Protein AF-A0A9D4EH18-F1 (afdb_monomer)

Structure (mmCIF, N/CA/C/O backbone):
data_AF-A0A9D4EH18-F1
#
_entry.id   AF-A0A9D4EH18-F1
#
loop_
_atom_site.group_PDB
_atom_site.id
_atom_site.type_symbol
_atom_site.label_atom_id
_atom_site.label_alt_id
_atom_site.label_comp_id
_atom_site.label_asym_id
_atom_site.label_entity_id
_atom_site.label_seq_id
_atom_site.pdbx_PDB_ins_code
_atom_site.Cartn_x
_atom_site.Cartn_y
_atom_site.Cartn_z
_atom_site.occupancy
_atom_site.B_iso_or_equiv
_atom_site.auth_seq_id
_atom_site.auth_comp_id
_atom_site.auth_asym_id
_atom_site.auth_atom_id
_atom_site.pdbx_PDB_model_num
ATOM 1 N N . MET A 1 1 ? 16.598 1.440 -16.821 1.00 49.38 1 MET A N 1
ATOM 2 C CA . MET A 1 1 ? 16.054 2.771 -16.487 1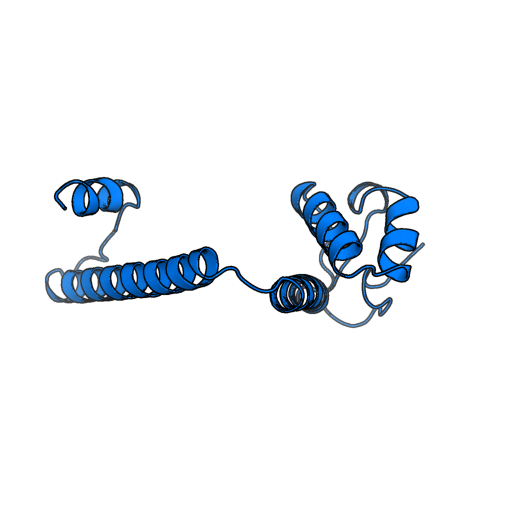.00 49.38 1 MET A CA 1
ATOM 3 C C . MET A 1 1 ? 14.540 2.636 -16.551 1.00 49.38 1 MET A C 1
ATOM 5 O O . MET A 1 1 ? 14.053 2.342 -17.632 1.00 49.38 1 MET A O 1
ATOM 9 N N . MET A 1 2 ? 13.815 2.700 -15.430 1.00 58.44 2 MET A N 1
ATOM 10 C CA . MET A 1 2 ? 12.344 2.754 -15.457 1.00 58.44 2 MET A CA 1
ATOM 11 C C . MET A 1 2 ? 11.929 4.189 -15.118 1.00 58.44 2 MET A C 1
ATOM 13 O O . MET A 1 2 ? 12.034 4.556 -13.951 1.00 58.44 2 MET A O 1
ATOM 17 N N . PRO A 1 3 ? 11.525 5.027 -16.092 1.00 72.62 3 PRO A N 1
ATOM 18 C CA . PRO A 1 3 ? 11.129 6.406 -15.807 1.00 72.62 3 PRO A CA 1
ATOM 19 C C . PRO A 1 3 ? 9.688 6.504 -15.280 1.00 72.62 3 PRO A C 1
ATOM 21 O O . PRO A 1 3 ? 9.262 7.583 -14.876 1.00 72.62 3 PRO A O 1
ATOM 24 N N . GLY A 1 4 ? 8.952 5.387 -15.267 1.00 88.00 4 GLY A N 1
ATOM 25 C CA . GLY A 1 4 ? 7.551 5.311 -14.864 1.00 88.00 4 GLY A CA 1
ATOM 26 C C . GLY A 1 4 ? 7.314 4.660 -13.506 1.00 88.00 4 GLY A C 1
ATOM 27 O O . GLY A 1 4 ? 8.225 4.184 -12.827 1.00 88.00 4 GLY A O 1
ATOM 28 N N . CYS A 1 5 ? 6.045 4.627 -13.116 1.00 93.75 5 CYS A N 1
ATOM 29 C CA . CYS A 1 5 ? 5.581 3.991 -11.895 1.00 93.75 5 CYS A CA 1
ATOM 30 C C . CYS A 1 5 ? 6.003 2.522 -11.846 1.00 93.75 5 CYS A C 1
ATOM 32 O O . CYS A 1 5 ? 5.692 1.732 -12.735 1.00 93.75 5 CYS A O 1
ATOM 34 N N . PHE A 1 6 ? 6.643 2.124 -10.754 1.00 92.88 6 PHE A N 1
ATOM 35 C CA . PHE A 1 6 ? 7.113 0.766 -10.515 1.00 92.88 6 PHE A CA 1
ATOM 36 C C . PHE A 1 6 ? 5.991 -0.271 -10.647 1.00 92.88 6 PHE A C 1
ATOM 38 O O . PHE A 1 6 ? 6.214 -1.384 -11.124 1.00 92.88 6 PHE A O 1
ATOM 45 N N . PHE A 1 7 ? 4.765 0.104 -10.281 1.00 92.69 7 PHE A N 1
ATOM 46 C CA . PHE A 1 7 ? 3.610 -0.784 -10.300 1.00 92.69 7 PHE A CA 1
ATOM 47 C C . PHE A 1 7 ? 2.991 -0.917 -11.698 1.00 92.69 7 PHE A C 1
ATOM 49 O O . PHE A 1 7 ? 2.987 -2.024 -12.237 1.00 92.69 7 PHE A O 1
ATOM 56 N N . CYS A 1 8 ? 2.518 0.177 -12.310 1.00 93.12 8 CYS A N 1
ATOM 57 C CA . CYS A 1 8 ? 1.814 0.124 -13.601 1.00 93.12 8 CYS A CA 1
ATOM 58 C C . CYS A 1 8 ? 2.707 0.331 -14.834 1.00 93.12 8 CYS A C 1
ATOM 60 O O . CYS A 1 8 ? 2.324 -0.073 -15.924 1.00 93.12 8 CYS A O 1
ATOM 62 N N . GLY A 1 9 ? 3.901 0.901 -14.672 1.00 90.81 9 GLY A N 1
ATOM 63 C CA . GLY A 1 9 ? 4.822 1.228 -15.763 1.00 90.81 9 GLY A CA 1
ATOM 64 C C . GLY A 1 9 ? 4.591 2.596 -16.410 1.00 90.81 9 GLY A C 1
ATOM 65 O O . GLY A 1 9 ? 5.460 3.044 -17.150 1.00 90.81 9 GLY A O 1
ATOM 66 N N . ASP A 1 10 ? 3.481 3.279 -16.115 1.00 90.62 10 ASP A N 1
ATOM 67 C CA . ASP A 1 10 ? 3.163 4.575 -16.722 1.00 90.62 10 ASP A CA 1
ATOM 68 C C . ASP A 1 10 ? 4.015 5.716 -16.158 1.00 90.62 10 ASP A C 1
ATOM 70 O O . ASP A 1 10 ? 4.259 5.804 -14.952 1.00 90.62 10 ASP A O 1
ATOM 74 N N . GLU A 1 11 ? 4.410 6.636 -17.036 1.00 88.12 11 GLU A N 1
ATOM 75 C CA . GLU A 1 11 ? 5.180 7.845 -16.700 1.00 88.12 11 GLU A CA 1
ATOM 76 C C . GLU A 1 11 ? 4.285 9.059 -16.405 1.00 88.12 11 GLU A C 1
ATOM 78 O O . GLU A 1 11 ? 4.752 10.087 -15.923 1.00 88.12 11 GLU A O 1
ATOM 83 N N . SER A 1 12 ? 2.987 8.956 -16.696 1.00 88.44 12 SER A N 1
ATOM 84 C CA . SER A 1 12 ? 2.021 10.036 -16.497 1.00 88.44 12 SER A CA 1
ATOM 85 C C . SER A 1 12 ? 1.605 10.179 -15.036 1.00 88.44 12 SER A C 1
ATOM 87 O O . SER A 1 12 ? 1.383 9.173 -14.372 1.00 88.44 12 SER A O 1
ATOM 89 N N . GLY A 1 13 ? 1.356 11.406 -14.579 1.00 86.19 13 GLY A N 1
ATOM 90 C CA . GLY A 1 13 ? 0.833 11.689 -13.238 1.00 86.19 13 GLY A CA 1
ATOM 91 C C . GLY A 1 13 ? 1.916 11.836 -12.169 1.00 86.19 13 GLY A C 1
ATOM 92 O O . GLY A 1 13 ? 3.108 11.719 -12.447 1.00 86.19 13 GLY A O 1
ATOM 93 N N . ASP A 1 14 ? 1.487 12.112 -10.938 1.00 91.94 14 ASP A N 1
ATOM 94 C CA . ASP A 1 14 ? 2.402 12.429 -9.841 1.00 91.94 14 ASP A CA 1
ATOM 95 C C . ASP A 1 14 ? 3.081 11.169 -9.291 1.00 91.94 14 ASP A C 1
ATOM 97 O O . ASP A 1 14 ? 2.448 10.280 -8.711 1.00 91.94 14 ASP A O 1
ATOM 101 N N . LEU A 1 15 ? 4.397 11.103 -9.489 1.00 92.44 15 LEU A N 1
ATOM 102 C CA . LEU A 1 15 ? 5.253 10.015 -9.039 1.00 92.44 15 LEU A CA 1
ATOM 103 C C . LEU A 1 15 ? 5.968 10.385 -7.737 1.00 92.44 15 LEU A C 1
ATOM 105 O O . LEU A 1 15 ? 6.623 11.422 -7.640 1.00 92.44 15 LEU A O 1
ATOM 109 N N . HIS A 1 16 ? 5.905 9.486 -6.761 1.00 91.00 16 HIS A N 1
ATOM 110 C CA . HIS A 1 16 ? 6.589 9.595 -5.478 1.00 91.00 16 HIS A CA 1
ATOM 111 C C . HIS A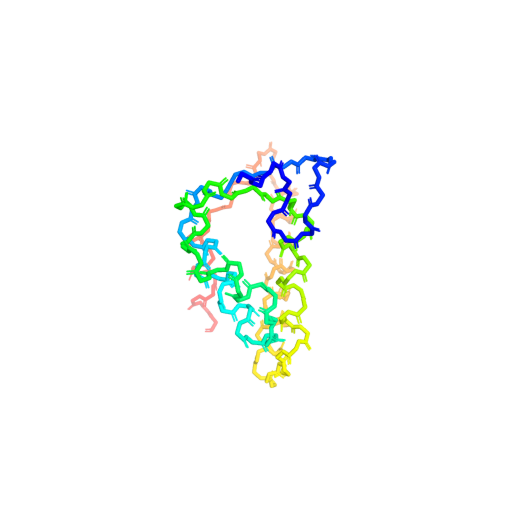 1 16 ? 7.758 8.620 -5.403 1.00 91.00 16 HIS A C 1
ATOM 113 O O . HIS A 1 16 ? 7.670 7.489 -5.876 1.00 91.00 16 HIS A O 1
ATOM 119 N N . GLU A 1 17 ? 8.853 9.049 -4.786 1.00 89.44 17 GLU A N 1
ATOM 120 C CA . GLU A 1 17 ? 10.042 8.223 -4.594 1.00 89.44 17 GLU A CA 1
ATOM 121 C C . GLU A 1 17 ? 9.873 7.260 -3.411 1.00 89.44 17 GLU A C 1
ATOM 123 O O . GLU A 1 17 ? 9.342 7.617 -2.352 1.00 89.44 17 GLU A O 1
ATOM 128 N N . ALA A 1 18 ? 10.344 6.024 -3.572 1.00 85.19 18 ALA A N 1
ATOM 129 C CA . ALA A 1 18 ? 10.413 5.051 -2.492 1.00 85.19 18 ALA A CA 1
ATOM 130 C C . ALA A 1 18 ? 11.549 5.401 -1.515 1.00 85.19 18 ALA A C 1
ATOM 132 O O . ALA A 1 18 ? 12.674 4.923 -1.619 1.00 85.19 18 ALA A O 1
ATOM 133 N N . SER A 1 19 ? 11.241 6.246 -0.532 1.00 76.81 19 SER A N 1
ATOM 134 C CA . SER A 1 19 ? 12.228 6.777 0.417 1.00 76.81 19 SER A CA 1
ATOM 135 C C . SER A 1 19 ? 12.376 5.966 1.711 1.00 76.81 19 SER A C 1
ATOM 137 O O . SER A 1 19 ? 13.334 6.176 2.460 1.00 76.81 19 SER A O 1
ATOM 139 N N . THR A 1 20 ? 11.468 5.022 1.991 1.00 77.50 20 THR A N 1
ATOM 140 C CA . THR A 1 20 ? 11.459 4.258 3.251 1.00 77.50 20 THR A CA 1
ATOM 141 C C . THR A 1 20 ? 11.525 2.749 3.026 1.00 77.50 20 THR A C 1
ATOM 143 O O . THR A 1 20 ? 10.802 2.195 2.201 1.00 77.50 20 THR A O 1
ATOM 146 N N . PHE A 1 21 ? 12.353 2.066 3.826 1.00 73.81 21 PHE A N 1
ATOM 147 C CA . PHE A 1 21 ? 12.453 0.599 3.828 1.00 73.81 21 PHE A CA 1
ATOM 148 C C . PHE A 1 21 ? 11.123 -0.085 4.181 1.00 73.81 21 PHE A C 1
ATOM 150 O O . PHE A 1 21 ? 10.859 -1.190 3.725 1.00 73.81 21 PHE A O 1
ATOM 157 N N . MET A 1 22 ? 10.257 0.591 4.945 1.00 79.50 22 MET A N 1
ATOM 158 C CA . MET A 1 22 ? 8.931 0.076 5.301 1.00 79.50 22 MET A CA 1
ATOM 159 C C . MET A 1 22 ? 8.031 -0.150 4.082 1.00 79.50 22 MET A C 1
ATOM 161 O O . MET A 1 22 ? 7.212 -1.067 4.099 1.00 79.50 22 MET A O 1
ATOM 165 N N . ILE A 1 23 ? 8.173 0.667 3.032 1.00 86.00 23 ILE A N 1
ATOM 166 C CA . ILE A 1 23 ? 7.406 0.478 1.797 1.00 86.00 23 ILE A CA 1
ATOM 167 C C . ILE A 1 23 ? 7.862 -0.807 1.096 1.00 86.00 23 ILE A C 1
ATOM 169 O O . ILE A 1 23 ? 7.008 -1.554 0.633 1.00 86.00 23 ILE A O 1
ATOM 173 N N . ASP A 1 24 ? 9.166 -1.112 1.068 1.00 88.25 24 ASP A N 1
ATOM 174 C CA . ASP A 1 24 ? 9.669 -2.332 0.418 1.00 88.25 24 ASP A CA 1
ATOM 175 C C . ASP A 1 24 ? 9.156 -3.605 1.070 1.00 88.25 24 ASP A C 1
ATOM 177 O O . ASP A 1 24 ? 8.536 -4.425 0.390 1.00 88.25 24 ASP A O 1
ATOM 181 N N . SER A 1 25 ? 9.343 -3.737 2.386 1.00 89.81 25 SER A N 1
ATOM 182 C CA . SER A 1 25 ? 8.903 -4.929 3.114 1.00 89.81 25 SER A CA 1
ATOM 183 C C . SER A 1 25 ? 7.416 -5.189 2.892 1.00 89.81 25 SER A C 1
ATOM 185 O O . SER A 1 25 ? 7.023 -6.297 2.534 1.00 89.81 25 SER A O 1
ATOM 187 N N . ARG A 1 26 ? 6.593 -4.140 2.997 1.00 91.12 26 ARG A N 1
ATOM 188 C CA . ARG A 1 26 ? 5.142 -4.261 2.853 1.00 91.12 26 ARG A CA 1
ATOM 189 C C . ARG A 1 26 ? 4.709 -4.570 1.421 1.00 91.12 26 ARG A C 1
ATOM 191 O O . ARG A 1 26 ? 3.789 -5.357 1.214 1.00 91.12 26 ARG A O 1
ATOM 198 N N . VAL A 1 27 ? 5.357 -3.977 0.418 1.00 92.94 27 VAL A N 1
ATOM 199 C CA . VAL A 1 27 ? 5.092 -4.285 -0.997 1.00 92.94 27 VAL A CA 1
ATOM 200 C C . VAL A 1 27 ? 5.474 -5.733 -1.315 1.00 92.94 27 VAL A C 1
ATOM 202 O O . VAL A 1 27 ? 4.748 -6.402 -2.050 1.00 92.94 27 VAL A O 1
ATOM 205 N N . ARG A 1 28 ? 6.564 -6.242 -0.732 1.00 93.31 28 ARG A N 1
ATOM 206 C CA . ARG A 1 28 ? 7.011 -7.630 -0.896 1.00 93.31 28 ARG A CA 1
ATOM 207 C C . ARG A 1 28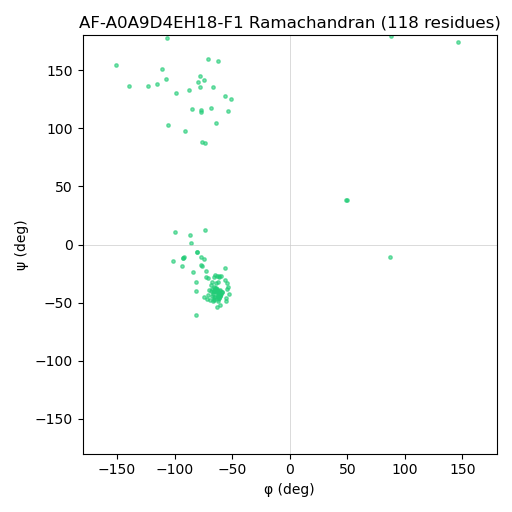 ? 6.056 -8.630 -0.254 1.00 93.31 28 ARG A C 1
ATOM 209 O O . ARG A 1 28 ? 5.706 -9.612 -0.903 1.00 93.31 28 ARG A O 1
ATOM 216 N N . GLU A 1 29 ? 5.595 -8.358 0.964 1.00 92.69 29 GLU A N 1
ATOM 217 C CA . GLU A 1 29 ? 4.533 -9.134 1.621 1.00 92.69 29 GLU A CA 1
ATOM 218 C C . GLU A 1 29 ? 3.278 -9.178 0.746 1.00 92.69 29 GLU A C 1
ATOM 220 O O . GLU A 1 29 ? 2.778 -10.256 0.433 1.00 92.69 29 GLU A O 1
ATOM 225 N N . CYS A 1 30 ? 2.839 -8.022 0.236 1.00 92.75 30 CYS A N 1
ATOM 226 C CA . CYS A 1 30 ? 1.660 -7.967 -0.621 1.00 92.75 30 CYS A CA 1
ATOM 227 C C . CYS A 1 30 ? 1.830 -8.751 -1.927 1.00 92.75 30 CYS A C 1
ATOM 229 O O . CYS A 1 30 ? 0.897 -9.417 -2.371 1.00 92.75 30 CYS A O 1
ATOM 231 N N . ALA A 1 31 ? 3.010 -8.688 -2.547 1.00 93.56 31 ALA A N 1
ATOM 232 C CA . ALA A 1 31 ? 3.306 -9.431 -3.767 1.00 93.56 31 ALA A CA 1
ATOM 233 C C . ALA A 1 31 ? 3.269 -10.952 -3.537 1.00 93.56 31 ALA A C 1
ATOM 235 O O . ALA A 1 31 ? 2.790 -11.688 -4.399 1.00 93.56 31 ALA A O 1
ATOM 236 N N . LEU A 1 32 ? 3.738 -11.419 -2.374 1.00 92.88 32 LEU A N 1
ATOM 237 C CA . LEU A 1 32 ? 3.678 -12.828 -1.978 1.00 92.88 32 LEU A CA 1
ATOM 238 C C . LEU A 1 32 ? 2.239 -13.278 -1.700 1.00 92.88 32 LEU A C 1
ATOM 240 O O . LEU A 1 32 ? 1.816 -14.305 -2.228 1.00 92.88 32 LEU A O 1
ATOM 244 N N . GLU A 1 33 ? 1.479 -12.503 -0.924 1.00 91.38 33 GLU A N 1
ATOM 245 C CA . GLU A 1 33 ? 0.084 -12.812 -0.582 1.00 91.38 33 GLU A CA 1
ATOM 246 C C . GLU A 1 33 ? -0.827 -12.863 -1.811 1.00 91.38 33 GLU A C 1
ATOM 248 O O . GLU A 1 33 ? -1.681 -13.743 -1.917 1.00 91.38 33 GLU A O 1
ATOM 253 N N . LEU A 1 34 ? -0.635 -11.935 -2.753 1.00 91.31 34 LEU A N 1
ATOM 254 C CA . LEU A 1 34 ? -1.389 -11.882 -4.008 1.00 91.31 34 LEU A CA 1
ATOM 255 C C . LEU A 1 34 ? -0.862 -12.851 -5.070 1.00 91.31 34 LEU A C 1
ATOM 257 O O . LEU A 1 34 ? -1.470 -12.955 -6.134 1.00 91.31 34 LEU A O 1
ATOM 261 N N . GLN A 1 35 ? 0.270 -13.518 -4.814 1.00 91.44 35 GLN A N 1
ATOM 262 C CA . GLN A 1 35 ? 1.011 -14.301 -5.807 1.00 91.44 35 GLN A CA 1
ATOM 263 C C . GLN A 1 35 ? 1.249 -13.511 -7.108 1.00 91.44 35 GLN A C 1
ATOM 265 O O . GLN A 1 35 ? 1.182 -14.054 -8.212 1.00 91.44 35 GLN A O 1
ATOM 270 N N . ASP A 1 36 ? 1.524 -12.208 -6.989 1.00 92.81 36 ASP A N 1
ATOM 271 C CA . ASP A 1 36 ? 1.746 -11.321 -8.130 1.00 92.81 36 ASP A CA 1
ATOM 272 C C . ASP A 1 36 ? 3.149 -11.562 -8.699 1.00 92.81 36 ASP A C 1
ATOM 274 O O . ASP A 1 36 ? 4.139 -10.935 -8.313 1.00 92.81 36 ASP A O 1
ATOM 278 N N . THR A 1 37 ? 3.243 -12.513 -9.628 1.00 93.38 37 THR A N 1
ATOM 279 C CA . THR A 1 37 ? 4.513 -12.941 -10.226 1.00 93.38 37 THR A CA 1
ATOM 280 C C . THR A 1 37 ? 5.226 -11.817 -10.974 1.00 93.38 37 THR A C 1
ATOM 282 O O . THR A 1 37 ? 6.453 -11.828 -11.064 1.00 93.38 37 THR A O 1
ATOM 285 N N . VAL A 1 38 ? 4.484 -10.839 -11.507 1.00 92.56 38 VAL A N 1
ATOM 286 C CA . VAL A 1 38 ? 5.065 -9.689 -12.212 1.00 92.56 38 VAL A CA 1
ATOM 287 C C . VAL A 1 38 ? 5.735 -8.760 -11.210 1.00 92.56 38 VAL A C 1
ATOM 289 O O . VAL A 1 38 ? 6.879 -8.350 -11.413 1.00 92.56 38 VAL A O 1
ATOM 292 N N . LEU A 1 39 ? 5.053 -8.454 -10.106 1.00 93.31 39 LEU A N 1
ATOM 293 C CA . LEU A 1 39 ? 5.608 -7.624 -9.045 1.00 93.31 39 LEU A CA 1
ATOM 294 C C . LEU A 1 39 ? 6.793 -8.314 -8.353 1.00 93.31 39 LEU A C 1
ATOM 296 O O . LEU A 1 39 ? 7.815 -7.672 -8.121 1.00 93.31 39 LEU A O 1
ATOM 300 N N . LEU A 1 40 ? 6.714 -9.626 -8.109 1.00 94.62 40 LEU A N 1
ATOM 301 C CA . LEU A 1 40 ? 7.819 -10.416 -7.553 1.00 94.62 40 LEU A CA 1
ATOM 302 C C . LEU A 1 40 ? 9.060 -10.409 -8.458 1.00 94.62 40 LEU A C 1
ATOM 304 O O . LEU A 1 40 ? 10.172 -10.247 -7.958 1.00 94.62 40 LEU A O 1
ATOM 308 N N . ALA A 1 41 ? 8.884 -10.517 -9.778 1.00 92.69 41 ALA A N 1
ATOM 309 C CA . ALA A 1 41 ? 9.990 -10.426 -10.731 1.00 92.69 41 ALA A CA 1
ATOM 310 C C . ALA A 1 41 ? 10.638 -9.029 -10.746 1.00 92.69 41 ALA A C 1
ATOM 312 O O . ALA A 1 41 ? 11.856 -8.908 -10.847 1.00 92.69 41 ALA A O 1
ATOM 313 N N . LYS A 1 42 ? 9.854 -7.954 -10.593 1.00 91.75 42 LYS A N 1
ATOM 314 C CA . LYS A 1 42 ? 10.415 -6.599 -10.440 1.00 91.75 42 LYS A CA 1
ATOM 315 C C . LYS A 1 42 ? 11.210 -6.466 -9.134 1.00 91.75 42 LYS A C 1
ATOM 317 O O . LYS A 1 42 ? 12.289 -5.880 -9.120 1.00 91.75 42 LYS A O 1
ATOM 322 N N . LEU A 1 43 ? 10.716 -7.052 -8.044 1.00 91.69 43 LEU A N 1
ATOM 323 C CA . LEU A 1 43 ? 11.354 -7.029 -6.720 1.00 91.69 43 LEU A CA 1
ATOM 324 C C . LEU A 1 43 ? 12.584 -7.943 -6.590 1.00 91.69 43 LEU A C 1
ATOM 326 O O . LEU A 1 43 ? 13.308 -7.833 -5.598 1.00 91.69 43 LEU A O 1
ATOM 330 N N . SER A 1 44 ? 12.833 -8.854 -7.537 1.00 91.44 44 SER A N 1
ATOM 331 C CA . SER A 1 44 ? 14.042 -9.691 -7.527 1.00 91.44 44 SER A CA 1
ATOM 332 C C . SER A 1 44 ? 15.289 -8.940 -7.996 1.00 91.44 44 SER A C 1
ATOM 334 O O . SER A 1 44 ? 16.399 -9.389 -7.733 1.00 91.44 44 SER A O 1
ATOM 336 N N . ALA A 1 45 ? 15.122 -7.801 -8.676 1.00 89.69 45 ALA A N 1
ATOM 337 C CA . ALA A 1 45 ? 16.232 -6.958 -9.115 1.00 89.69 45 ALA A CA 1
ATOM 338 C C . ALA A 1 45 ? 16.851 -6.111 -7.981 1.00 89.69 45 ALA A C 1
ATOM 340 O O . ALA A 1 45 ? 17.911 -5.521 -8.173 1.00 89.69 45 ALA A O 1
ATOM 341 N N . GLY A 1 46 ? 16.216 -6.055 -6.806 1.00 89.19 46 GLY A N 1
ATOM 342 C CA . GLY A 1 46 ? 16.651 -5.263 -5.651 1.00 89.19 46 GLY A CA 1
ATOM 343 C C . GLY A 1 46 ? 15.465 -4.733 -4.843 1.00 89.19 46 GLY A C 1
ATOM 344 O O . GLY A 1 46 ? 14.315 -4.896 -5.253 1.00 89.19 46 GLY A O 1
ATOM 345 N N . ASP A 1 47 ? 15.724 -4.090 -3.706 1.00 87.00 47 ASP A N 1
ATOM 346 C CA . ASP A 1 47 ? 14.671 -3.366 -2.985 1.00 87.00 47 ASP A CA 1
ATOM 347 C C . ASP A 1 47 ? 14.254 -2.086 -3.742 1.00 87.00 47 ASP A C 1
ATOM 349 O O . ASP A 1 47 ? 14.990 -1.586 -4.600 1.00 87.00 47 ASP A O 1
ATOM 353 N N . LEU A 1 48 ? 13.059 -1.552 -3.460 1.00 89.69 48 LEU A N 1
ATOM 354 C CA . LEU A 1 48 ? 12.546 -0.357 -4.148 1.00 89.69 48 LEU A CA 1
ATOM 355 C C . LEU A 1 48 ? 13.508 0.833 -4.040 1.00 89.69 48 LEU A C 1
ATOM 357 O O . LEU A 1 48 ? 13.565 1.653 -4.951 1.00 89.69 48 LEU A O 1
ATOM 361 N N . LYS A 1 49 ? 14.272 0.932 -2.949 1.00 86.81 49 LYS A N 1
ATOM 362 C CA . LYS A 1 49 ? 15.206 2.037 -2.730 1.00 86.81 49 LYS A CA 1
ATOM 363 C C . LYS A 1 49 ? 16.456 1.908 -3.603 1.00 86.81 49 LYS A C 1
ATOM 365 O O . LYS A 1 49 ? 16.866 2.876 -4.229 1.00 86.81 49 LYS A O 1
ATOM 370 N N . SER A 1 50 ? 17.033 0.716 -3.679 1.00 88.75 50 SER A N 1
ATOM 371 C CA . SER A 1 50 ? 18.202 0.377 -4.498 1.00 88.75 50 SER A CA 1
ATOM 372 C C . SER A 1 50 ? 17.894 0.482 -5.985 1.00 88.75 50 SER A C 1
ATOM 374 O O . SER A 1 50 ? 18.784 0.754 -6.784 1.00 88.75 50 SER A O 1
ATOM 376 N N . GLN A 1 51 ? 16.630 0.277 -6.356 1.00 90.25 51 GLN A N 1
ATOM 377 C CA . GLN A 1 51 ? 16.143 0.478 -7.717 1.00 90.25 51 GLN A CA 1
ATOM 378 C C . GLN A 1 51 ? 15.719 1.927 -8.012 1.00 90.25 51 GLN A C 1
ATOM 380 O O . GLN A 1 51 ? 15.243 2.184 -9.118 1.00 90.25 51 GLN A O 1
ATOM 385 N N . GLU A 1 52 ? 15.852 2.853 -7.050 1.00 88.69 52 GLU A N 1
ATOM 386 C CA . GLU A 1 52 ? 15.379 4.246 -7.151 1.00 88.69 52 GLU A CA 1
ATOM 387 C C . GLU A 1 52 ? 13.917 4.322 -7.638 1.00 88.69 52 GLU A C 1
ATOM 389 O O . GLU A 1 52 ? 13.529 5.157 -8.461 1.00 88.69 52 GLU A O 1
ATOM 394 N N . ALA A 1 53 ? 13.095 3.381 -7.165 1.00 91.25 53 ALA A N 1
ATOM 395 C CA . ALA A 1 53 ? 11.754 3.164 -7.670 1.00 91.25 53 ALA A CA 1
ATOM 396 C C . ALA A 1 53 ? 10.845 4.354 -7.349 1.00 91.25 53 ALA A C 1
ATOM 398 O O . ALA A 1 53 ? 10.779 4.851 -6.220 1.00 91.25 53 ALA A O 1
ATOM 399 N N . LYS A 1 54 ? 10.074 4.760 -8.356 1.00 93.12 54 LYS A N 1
ATOM 400 C CA . LYS A 1 54 ? 9.019 5.764 -8.235 1.00 93.12 54 LYS A CA 1
ATOM 401 C C . LYS A 1 54 ? 7.657 5.117 -8.395 1.00 93.12 54 LYS A C 1
ATOM 403 O O . LYS A 1 54 ? 7.534 4.116 -9.091 1.00 93.12 54 LYS A O 1
ATOM 408 N N . TYR A 1 55 ? 6.621 5.667 -7.780 1.00 93.38 55 TYR A N 1
ATOM 409 C CA . TYR A 1 55 ? 5.283 5.089 -7.843 1.00 93.38 55 TYR A CA 1
ATOM 410 C C . TYR A 1 55 ? 4.179 6.135 -7.726 1.00 93.38 55 TYR A C 1
ATOM 412 O O . TYR A 1 55 ? 4.351 7.175 -7.098 1.00 93.38 55 TYR A O 1
ATOM 420 N N . HIS A 1 56 ? 3.003 5.826 -8.270 1.00 94.94 56 HIS A N 1
ATOM 421 C CA . HIS A 1 56 ? 1.786 6.568 -7.948 1.00 94.94 56 HIS A CA 1
ATOM 422 C C . HIS A 1 56 ? 1.244 6.129 -6.595 1.00 94.94 56 HIS A C 1
ATOM 424 O O . HIS A 1 56 ? 1.088 4.930 -6.337 1.00 94.94 56 HIS A O 1
ATOM 430 N N . THR A 1 57 ? 0.849 7.091 -5.765 1.00 92.62 57 THR A N 1
ATOM 431 C CA . THR A 1 57 ? 0.190 6.827 -4.477 1.00 92.62 57 THR A CA 1
ATOM 432 C C . THR A 1 57 ? -1.054 5.948 -4.647 1.00 92.62 57 THR A C 1
ATOM 434 O O . THR A 1 57 ? -1.286 5.027 -3.866 1.00 92.62 57 THR A O 1
ATOM 437 N N . THR A 1 58 ? -1.818 6.160 -5.720 1.00 94.31 58 THR A N 1
ATOM 438 C CA . THR A 1 58 ? -3.006 5.362 -6.059 1.00 94.31 58 THR A CA 1
ATOM 439 C C . THR A 1 58 ? -2.671 3.903 -6.368 1.00 94.31 58 THR A C 1
ATOM 441 O O . THR A 1 58 ? -3.388 3.008 -5.918 1.00 94.31 58 THR A O 1
ATOM 444 N N . CYS A 1 59 ? -1.573 3.633 -7.079 1.00 94.75 59 CYS A N 1
ATOM 445 C CA . CYS A 1 59 ? -1.130 2.270 -7.369 1.00 94.75 59 CYS A CA 1
ATOM 446 C C . CYS A 1 59 ? -0.691 1.532 -6.100 1.00 94.75 59 CYS A C 1
ATOM 448 O O . CYS A 1 59 ? -1.050 0.367 -5.928 1.00 94.75 59 CYS A O 1
ATOM 450 N N . LEU A 1 60 ? 0.017 2.215 -5.193 1.00 93.50 60 LEU A N 1
ATOM 451 C CA . LEU A 1 60 ? 0.412 1.640 -3.906 1.00 93.50 60 LEU A CA 1
ATOM 452 C C . LEU A 1 60 ? -0.817 1.269 -3.062 1.00 93.50 60 LEU A C 1
ATOM 454 O O . LEU A 1 60 ? -0.927 0.146 -2.572 1.00 93.50 60 LEU A O 1
ATOM 458 N N . ILE A 1 61 ? -1.774 2.193 -2.945 1.00 92.50 61 ILE A N 1
ATOM 459 C CA . ILE A 1 61 ? -3.034 1.966 -2.225 1.00 92.50 61 ILE A CA 1
ATOM 460 C C . ILE A 1 61 ? -3.804 0.790 -2.833 1.00 92.50 61 ILE 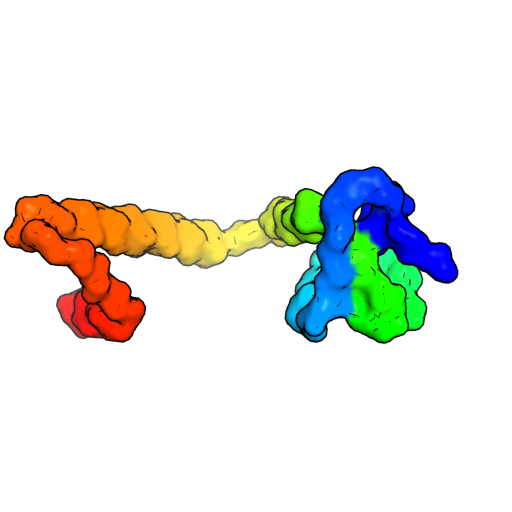A C 1
ATOM 462 O O . ILE A 1 61 ? -4.355 -0.034 -2.105 1.00 92.50 61 ILE A O 1
ATOM 466 N N . ASN A 1 62 ? -3.839 0.682 -4.162 1.00 93.38 62 ASN A N 1
ATOM 467 C CA . ASN A 1 62 ? -4.541 -0.405 -4.833 1.00 93.38 62 ASN A CA 1
ATOM 468 C C . ASN A 1 62 ? -3.939 -1.776 -4.494 1.00 93.38 62 ASN A C 1
ATOM 470 O O . ASN A 1 62 ? -4.690 -2.723 -4.267 1.00 93.38 62 ASN A O 1
ATOM 474 N N . ILE A 1 63 ? -2.608 -1.879 -4.405 1.00 92.56 63 ILE A N 1
ATOM 475 C CA . ILE A 1 63 ? -1.944 -3.112 -3.962 1.00 92.56 63 ILE A CA 1
ATOM 476 C C . ILE A 1 63 ? -2.382 -3.461 -2.543 1.00 92.56 63 ILE A C 1
ATOM 478 O O . ILE A 1 63 ? -2.906 -4.551 -2.349 1.00 92.56 63 ILE A O 1
ATOM 482 N N . TYR A 1 64 ? -2.285 -2.527 -1.592 1.00 92.31 64 TYR A N 1
ATOM 483 C CA . TYR A 1 64 ? -2.693 -2.768 -0.200 1.00 92.31 64 TYR A CA 1
ATOM 484 C C . TYR A 1 64 ? -4.167 -3.165 -0.064 1.00 92.31 64 TYR A C 1
ATOM 486 O O . TYR A 1 64 ? -4.515 -4.066 0.698 1.00 92.31 64 TYR A O 1
ATOM 494 N N . ASN A 1 65 ? -5.048 -2.519 -0.826 1.00 90.69 65 ASN A N 1
ATOM 495 C CA . ASN A 1 65 ? -6.474 -2.826 -0.808 1.00 90.69 65 ASN A CA 1
ATOM 496 C C . ASN A 1 65 ? -6.774 -4.203 -1.405 1.00 90.69 65 ASN A C 1
ATOM 498 O O . ASN A 1 65 ? -7.712 -4.872 -0.971 1.00 90.69 65 ASN A O 1
ATOM 502 N N . ARG A 1 66 ? -6.016 -4.625 -2.422 1.00 88.88 66 ARG A N 1
ATOM 503 C CA . ARG A 1 66 ? -6.142 -5.962 -3.006 1.00 88.88 66 ARG A CA 1
ATOM 504 C C . ARG A 1 66 ? -5.729 -7.028 -2.004 1.00 88.88 66 ARG A C 1
ATOM 506 O O . ARG A 1 66 ? -6.486 -7.978 -1.837 1.00 88.88 66 ARG A O 1
ATOM 513 N N . THR A 1 67 ? -4.616 -6.846 -1.295 1.00 85.75 67 THR A N 1
ATOM 514 C CA . THR A 1 67 ? -4.178 -7.782 -0.249 1.00 85.75 67 THR A CA 1
ATOM 515 C C . THR A 1 67 ? -5.195 -7.895 0.878 1.00 85.75 67 THR A C 1
ATOM 517 O O . THR A 1 67 ? -5.612 -8.996 1.221 1.00 85.75 67 THR A O 1
ATOM 520 N N . GLN A 1 68 ? -5.718 -6.769 1.372 1.00 79.62 68 GLN A N 1
ATOM 521 C CA . GLN A 1 68 ? -6.745 -6.770 2.425 1.00 79.62 68 GLN A CA 1
ATOM 522 C C . GLN A 1 68 ? -8.050 -7.476 2.034 1.00 79.62 68 GLN A C 1
ATOM 524 O O . GLN A 1 68 ? -8.781 -7.941 2.905 1.00 79.62 68 GLN A O 1
ATOM 529 N N . LYS A 1 69 ? -8.380 -7.520 0.740 1.00 77.12 69 LYS A N 1
ATOM 530 C CA . LYS A 1 69 ? -9.533 -8.277 0.228 1.00 77.12 69 LYS A CA 1
ATOM 531 C C . LYS A 1 69 ? -9.208 -9.751 -0.002 1.00 77.12 69 LYS A C 1
ATOM 533 O O . LYS A 1 69 ? -10.128 -10.561 -0.048 1.00 77.12 69 LYS A O 1
ATOM 538 N N . HIS A 1 70 ? -7.932 -10.070 -0.201 1.00 66.88 70 HIS A N 1
ATOM 539 C CA . HIS A 1 70 ? -7.447 -11.414 -0.484 1.00 66.88 70 HIS A CA 1
ATOM 540 C C . HIS A 1 70 ? -7.301 -12.249 0.792 1.00 66.88 70 HIS A C 1
ATOM 542 O O . HIS A 1 70 ? -7.555 -13.450 0.764 1.00 66.88 70 HIS A O 1
ATOM 548 N N . VAL A 1 71 ? -6.964 -11.615 1.919 1.00 63.41 71 VAL A N 1
ATOM 549 C CA . VAL A 1 71 ? -6.982 -12.265 3.231 1.00 63.41 71 VAL A CA 1
ATOM 550 C C . VAL A 1 71 ? -8.435 -12.358 3.716 1.00 63.41 71 VAL A C 1
ATOM 552 O O . VAL A 1 71 ? -9.079 -11.323 3.927 1.00 63.41 71 VAL A O 1
ATOM 555 N N . PRO A 1 72 ? -9.003 -13.566 3.894 1.00 57.62 72 PRO A N 1
ATOM 556 C CA . PRO A 1 72 ? -10.269 -13.699 4.591 1.00 57.62 72 PRO A CA 1
ATOM 557 C C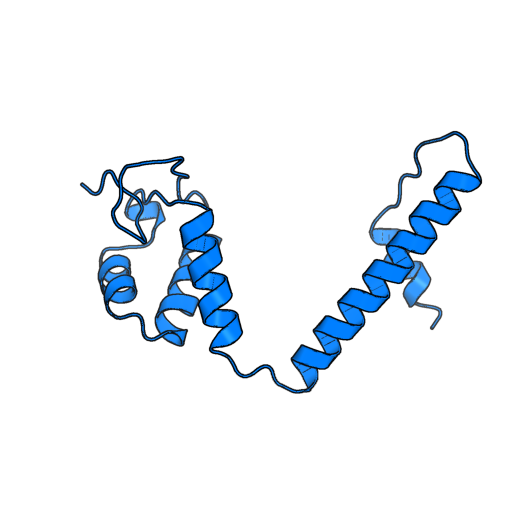 . PRO A 1 72 ? -10.046 -13.241 6.030 1.00 57.62 72 PRO A C 1
ATOM 559 O O . PRO A 1 72 ? -9.436 -13.960 6.815 1.00 57.62 72 PRO A O 1
ATOM 562 N N . LYS A 1 73 ? -10.520 -12.032 6.356 1.00 57.22 73 LYS A N 1
ATOM 563 C CA . LYS A 1 73 ? -10.446 -11.516 7.725 1.00 57.22 73 LYS A CA 1
ATOM 564 C C . LYS A 1 73 ? -11.009 -12.553 8.683 1.00 57.22 73 LYS A C 1
ATOM 566 O O . LYS A 1 73 ? -12.166 -12.964 8.497 1.00 57.22 73 LYS A O 1
ATOM 571 N N . THR A 1 74 ? -10.225 -12.933 9.683 1.00 60.72 74 THR A N 1
ATOM 572 C CA . THR A 1 74 ? -10.728 -13.759 10.781 1.00 60.72 74 THR A CA 1
ATOM 573 C C . THR A 1 74 ? -11.829 -12.996 11.522 1.00 60.72 74 THR A C 1
ATOM 575 O O . THR A 1 74 ? -11.940 -11.768 11.433 1.00 60.72 74 THR A O 1
ATOM 578 N N . GLU A 1 75 ? -12.696 -13.721 12.228 1.00 59.75 75 GLU A N 1
ATOM 579 C CA . GLU A 1 75 ? -13.766 -13.118 13.038 1.00 59.75 75 GLU A CA 1
ATOM 580 C C . GLU A 1 75 ? -13.194 -12.074 14.022 1.00 59.75 75 GLU A C 1
ATOM 582 O O . GLU A 1 75 ? -13.771 -11.005 14.209 1.00 59.75 75 GLU A O 1
ATOM 587 N N . GLU A 1 76 ? -12.005 -12.356 14.564 1.00 59.69 76 GLU A N 1
ATOM 588 C CA . GLU A 1 76 ? -11.253 -11.514 15.500 1.00 59.69 76 GLU A CA 1
ATOM 589 C C . GLU A 1 76 ? -10.790 -10.195 14.858 1.00 59.69 76 GLU A C 1
ATOM 591 O O . GLU A 1 76 ? -11.038 -9.125 15.406 1.00 59.69 76 GLU A O 1
ATOM 596 N N . GLU A 1 77 ? -10.220 -10.232 13.649 1.00 60.78 77 GLU A N 1
ATOM 597 C CA . GLU A 1 77 ? -9.792 -9.026 12.916 1.00 60.78 77 GLU A CA 1
ATOM 598 C C . GLU A 1 77 ? -10.980 -8.156 12.475 1.00 60.78 77 GLU A C 1
ATOM 600 O O . GLU A 1 77 ? -10.895 -6.925 12.388 1.00 60.78 77 GLU A O 1
ATOM 605 N N . ARG A 1 78 ? -12.126 -8.785 12.179 1.00 59.97 78 ARG A N 1
ATOM 606 C CA . ARG A 1 78 ? -13.375 -8.057 11.916 1.00 59.97 78 ARG A CA 1
ATOM 607 C C . ARG A 1 78 ? -13.848 -7.351 13.177 1.00 59.97 78 ARG A C 1
ATOM 609 O O . ARG A 1 78 ? -14.154 -6.161 13.102 1.00 59.97 78 ARG A O 1
ATOM 616 N N . GLN A 1 79 ? -13.874 -8.051 14.308 1.00 60.53 79 GLN A N 1
ATOM 617 C CA . GLN A 1 79 ? -14.257 -7.486 15.600 1.00 60.53 79 GLN A CA 1
ATOM 618 C C . GLN A 1 79 ? -13.326 -6.344 16.018 1.00 60.53 79 GLN A C 1
ATOM 620 O O . GLN A 1 79 ? -13.817 -5.287 16.402 1.00 60.53 79 GLN A O 1
ATOM 625 N N . GLU A 1 80 ? -12.013 -6.485 15.845 1.00 67.12 80 GLU A N 1
ATOM 626 C CA . GLU A 1 80 ? -11.037 -5.433 16.150 1.00 67.12 80 GLU A CA 1
ATOM 627 C C . GLU A 1 80 ? -11.269 -4.171 15.302 1.00 67.12 80 GLU A C 1
ATOM 629 O O . GLU A 1 80 ? -11.284 -3.056 15.824 1.00 67.12 80 GLU A O 1
ATOM 634 N N . SER A 1 81 ? -11.574 -4.325 14.007 1.00 72.62 81 SER A N 1
ATOM 635 C CA . SER A 1 81 ? -11.908 -3.181 13.146 1.00 72.62 81 SER A CA 1
ATOM 636 C C . SER A 1 81 ? -13.196 -2.456 13.561 1.00 72.62 81 SER A C 1
ATOM 638 O O . SER A 1 81 ? -13.284 -1.234 13.430 1.00 72.62 81 SER A O 1
ATOM 640 N N . VAL A 1 82 ? -14.177 -3.190 14.098 1.00 73.62 82 VAL A N 1
ATOM 641 C CA . VAL A 1 82 ? -15.426 -2.625 14.634 1.00 73.62 82 VAL A CA 1
ATOM 642 C C . VAL A 1 82 ? -15.149 -1.879 15.939 1.00 73.62 82 VAL A C 1
ATOM 644 O O . VAL A 1 82 ? -15.615 -0.754 16.103 1.00 73.62 82 VAL A O 1
ATOM 647 N N . VAL A 1 83 ? -14.340 -2.457 16.832 1.00 75.38 83 VAL A N 1
ATOM 648 C CA . VAL A 1 83 ? -13.922 -1.822 18.092 1.00 75.38 83 VAL A CA 1
ATOM 649 C C . VAL A 1 83 ? -13.152 -0.531 17.820 1.00 75.38 83 VAL A C 1
ATOM 651 O O . VAL A 1 83 ? -13.457 0.493 18.424 1.00 75.38 83 VAL A O 1
ATOM 654 N N . HIS A 1 84 ? -12.219 -0.528 16.864 1.00 78.25 84 HIS A N 1
ATOM 655 C CA . HIS A 1 84 ? -11.497 0.687 16.470 1.00 78.25 84 HIS A CA 1
ATOM 656 C C . HIS A 1 84 ? -12.438 1.776 15.941 1.00 78.25 84 HIS A C 1
ATOM 658 O O . HIS A 1 84 ? -12.257 2.948 16.266 1.00 78.25 84 HIS A O 1
ATOM 664 N N . GLY A 1 85 ? -13.452 1.400 15.154 1.00 79.75 85 GLY A N 1
ATOM 665 C CA . GLY A 1 85 ? -14.470 2.332 14.669 1.00 79.75 85 GLY A CA 1
ATOM 666 C C . GLY A 1 85 ? -15.305 2.943 15.797 1.00 79.75 85 GLY A C 1
ATOM 667 O O . GLY A 1 85 ? -15.547 4.147 15.787 1.00 79.75 85 GLY A O 1
ATOM 668 N N . LEU A 1 86 ? -15.695 2.136 16.788 1.00 78.44 86 LEU A N 1
ATOM 669 C CA . LEU A 1 86 ? -16.448 2.593 17.961 1.00 78.44 86 LEU A CA 1
ATOM 670 C C . LEU A 1 86 ? -15.619 3.531 18.847 1.00 78.44 86 LEU A C 1
ATOM 672 O O . LEU A 1 86 ? -16.077 4.625 19.158 1.00 78.44 86 LEU A O 1
ATOM 676 N N . VAL A 1 87 ? -14.383 3.146 19.180 1.00 82.56 87 VAL A N 1
ATOM 677 C CA . VAL A 1 87 ? -13.463 3.968 19.989 1.00 82.56 87 VAL A CA 1
ATOM 678 C C . VAL A 1 87 ? -13.172 5.302 19.304 1.00 82.56 87 VAL A C 1
ATOM 680 O O . VAL A 1 87 ? -13.105 6.337 19.964 1.00 82.56 87 VAL A O 1
ATOM 683 N N . LEU A 1 88 ? -13.011 5.302 17.976 1.00 84.06 88 LEU A N 1
ATOM 684 C CA . LEU A 1 88 ? -12.809 6.532 17.215 1.00 84.06 88 LEU A CA 1
ATOM 685 C C . LEU A 1 88 ? -14.052 7.430 17.243 1.00 84.06 88 LEU A C 1
ATOM 687 O O . LEU A 1 88 ? -13.899 8.636 17.407 1.00 84.06 88 LEU A O 1
A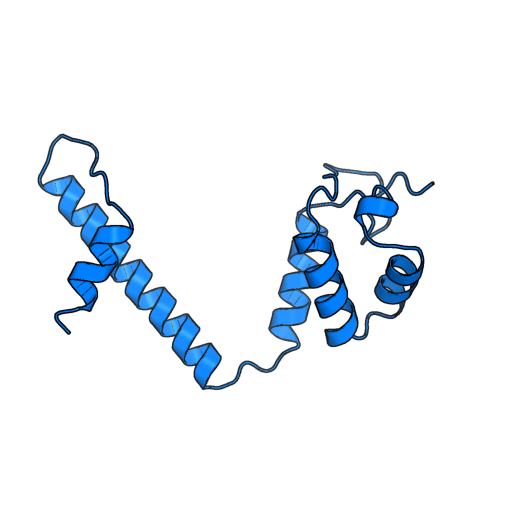TOM 691 N N . ALA A 1 89 ? -15.254 6.867 17.091 1.00 84.50 89 ALA A N 1
ATOM 692 C CA . ALA A 1 89 ? -16.498 7.632 17.174 1.00 84.50 89 ALA A CA 1
ATOM 693 C C . ALA A 1 89 ? -16.663 8.281 18.557 1.00 84.50 89 ALA A C 1
ATOM 695 O O . ALA A 1 89 ? -16.895 9.481 18.640 1.00 84.50 89 ALA A O 1
ATOM 696 N N . GLU A 1 90 ? -16.422 7.526 19.632 1.00 83.69 90 GLU A N 1
ATOM 697 C CA . GLU A 1 90 ? -16.480 8.038 21.006 1.00 83.69 90 GLU A CA 1
ATOM 698 C C . GLU A 1 90 ? -15.424 9.124 21.271 1.00 83.69 90 GLU A C 1
ATOM 700 O O . GLU A 1 90 ? -15.701 10.134 21.917 1.00 83.69 90 GLU A O 1
ATOM 705 N N . LEU A 1 91 ? -14.215 8.966 20.722 1.00 84.00 91 LEU A N 1
ATOM 706 C CA . LEU A 1 91 ? -13.172 9.989 20.791 1.00 84.00 91 LEU A CA 1
ATOM 707 C C . LEU A 1 91 ? -13.596 11.282 20.080 1.00 84.00 91 LEU A C 1
ATOM 709 O O . LEU A 1 91 ? -13.346 12.374 20.589 1.00 84.00 91 LEU A O 1
ATOM 713 N N . VAL A 1 92 ? -14.198 11.167 18.895 1.00 83.50 92 VAL A N 1
ATOM 714 C CA . VAL A 1 92 ? -14.681 12.317 18.121 1.00 83.50 92 VAL A CA 1
ATOM 715 C C . VAL A 1 92 ? -15.804 13.024 18.875 1.00 83.50 92 VAL A C 1
ATOM 717 O O . VAL A 1 92 ? -15.730 14.241 19.031 1.00 83.50 92 VAL A O 1
ATOM 720 N N . ASP A 1 93 ? -16.757 12.273 19.429 1.00 82.88 93 ASP A N 1
ATOM 721 C CA . ASP A 1 93 ? -17.838 12.817 20.256 1.00 82.88 93 ASP A CA 1
ATOM 722 C C . ASP A 1 93 ? -17.288 13.553 21.487 1.00 82.88 93 ASP A C 1
ATOM 724 O O . ASP A 1 93 ? -17.720 14.665 21.796 1.00 82.88 93 ASP A O 1
ATOM 728 N N . TYR A 1 94 ? -16.280 12.990 22.161 1.00 78.88 94 TYR A N 1
ATOM 729 C CA . TYR A 1 94 ? -15.603 13.647 23.282 1.00 78.88 94 TYR A CA 1
ATOM 730 C C . TYR A 1 94 ? -14.912 14.950 22.859 1.00 78.88 94 TYR A C 1
ATOM 732 O O . TYR A 1 94 ? -15.020 15.974 23.540 1.00 78.88 94 TYR A O 1
ATOM 740 N N . VAL A 1 95 ? -14.196 14.936 21.731 1.00 78.31 95 VAL A N 1
ATOM 741 C CA . VAL A 1 95 ? -13.525 16.131 21.204 1.00 78.31 95 VAL A CA 1
ATOM 742 C C . VAL A 1 95 ? -14.550 17.207 20.854 1.00 78.31 95 VAL A C 1
ATOM 744 O O . VAL A 1 95 ? -14.353 18.362 21.235 1.00 78.31 95 VAL A O 1
ATOM 747 N N . ASP A 1 96 ? -15.650 16.858 20.194 1.00 76.88 96 ASP A N 1
ATOM 748 C CA . ASP A 1 96 ? -16.691 17.817 19.823 1.00 76.88 96 ASP A CA 1
ATOM 749 C C . ASP A 1 96 ? -17.440 18.366 21.046 1.00 76.88 96 ASP A C 1
ATOM 751 O O . ASP A 1 96 ? -17.665 19.576 21.126 1.00 76.88 96 ASP A O 1
ATOM 755 N N . ALA A 1 97 ? -17.717 17.539 22.058 1.00 75.94 97 ALA A N 1
ATOM 756 C CA . ALA A 1 97 ? -18.251 18.008 23.337 1.00 75.94 97 ALA A CA 1
ATOM 757 C C . ALA A 1 97 ? -17.281 18.986 24.026 1.00 75.94 97 ALA A C 1
ATOM 759 O O . ALA A 1 97 ? -17.685 20.073 24.441 1.00 75.94 97 ALA A O 1
ATOM 760 N N . SER A 1 98 ? -15.982 18.671 24.055 1.00 70.06 98 SER A N 1
ATOM 761 C CA . SER A 1 98 ? -14.965 19.533 24.678 1.00 70.06 98 SER A CA 1
ATOM 762 C C . SER A 1 98 ? -14.784 20.888 23.977 1.00 70.06 98 SER A C 1
ATOM 764 O O . SER A 1 98 ? -14.405 21.867 24.620 1.00 70.06 98 SER A O 1
ATOM 766 N N . ARG A 1 99 ? -15.098 20.975 22.675 1.00 66.31 99 ARG A N 1
ATOM 767 C CA . ARG A 1 99 ? -15.123 22.238 21.912 1.00 66.31 99 ARG A CA 1
ATOM 768 C C . ARG A 1 99 ? -16.290 23.138 22.295 1.00 66.31 99 ARG A C 1
ATOM 770 O O . ARG A 1 99 ? -16.180 24.349 22.158 1.00 66.31 99 ARG A O 1
ATOM 777 N N . SER A 1 100 ? -17.403 22.560 22.741 1.00 61.50 100 SER A N 1
ATOM 778 C CA . SER A 1 100 ? -18.600 23.326 23.102 1.00 61.50 100 SER A CA 1
ATOM 779 C C . SER A 1 100 ? -18.485 24.035 24.459 1.00 61.50 100 SER A C 1
ATOM 781 O O . SER A 1 100 ? -19.213 24.993 24.709 1.00 61.50 100 SER A O 1
ATOM 783 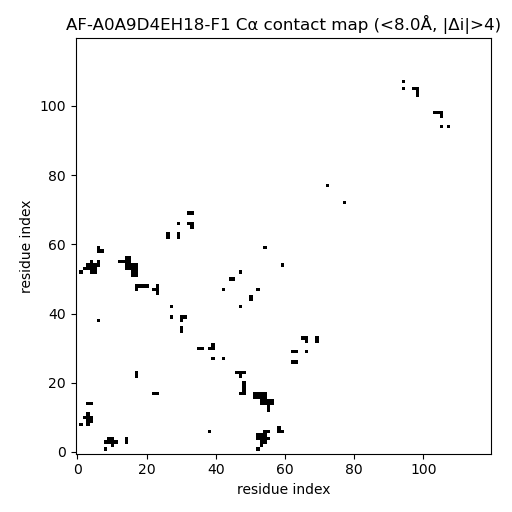N N . GLU A 1 101 ? -17.540 23.611 25.307 1.00 61.97 101 GLU A N 1
ATOM 784 C CA . GLU A 1 101 ? -17.380 24.108 26.680 1.00 61.97 101 GLU A CA 1
ATOM 785 C C . GLU A 1 101 ? -16.249 25.141 26.860 1.00 61.97 101 GLU A C 1
ATOM 787 O O . GLU A 1 101 ? -16.209 25.817 27.887 1.00 61.97 101 GLU A O 1
ATOM 792 N N . ASN A 1 102 ? -15.335 25.308 25.893 1.00 57.50 102 ASN A N 1
ATOM 793 C CA . ASN A 1 102 ? -14.212 26.253 25.990 1.00 57.50 102 ASN A CA 1
ATOM 794 C C . ASN A 1 102 ? -13.943 26.996 24.669 1.00 57.50 102 ASN A C 1
ATOM 796 O O . ASN A 1 102 ? -13.822 26.380 23.617 1.00 57.50 102 ASN A O 1
ATOM 800 N N . ASP A 1 103 ? -13.711 28.312 24.748 1.00 58.12 103 ASP A N 1
ATOM 801 C CA . ASP A 1 103 ? -13.333 29.198 23.621 1.00 58.12 103 ASP A CA 1
ATOM 802 C C . ASP A 1 103 ? -11.867 28.999 23.152 1.00 58.12 103 ASP A C 1
ATOM 804 O O . ASP A 1 103 ? -11.295 29.798 22.412 1.00 58.12 103 ASP A O 1
ATOM 808 N N . ALA A 1 104 ? -11.217 27.925 23.614 1.00 61.94 104 ALA A N 1
ATOM 809 C CA . ALA A 1 104 ? -9.845 27.561 23.284 1.00 61.94 104 ALA A CA 1
ATOM 810 C C . ALA A 1 104 ? -9.828 26.241 22.508 1.00 61.94 104 ALA A C 1
ATOM 812 O O . ALA A 1 104 ? -10.520 25.293 22.870 1.00 61.94 104 ALA A O 1
ATOM 813 N N . VAL A 1 105 ? -8.997 26.166 21.463 1.00 60.97 105 VAL A N 1
ATOM 814 C CA . VAL A 1 105 ? -8.809 24.954 20.649 1.00 60.97 105 VAL A CA 1
ATOM 815 C C . VAL A 1 105 ? -8.443 23.781 21.570 1.00 60.97 105 VAL A C 1
ATOM 817 O O . VAL A 1 105 ? -7.367 23.819 22.175 1.00 60.97 105 VAL A O 1
ATOM 820 N N . PRO A 1 106 ? -9.285 22.739 21.700 1.00 60.91 106 PRO A N 1
ATOM 821 C CA . PRO A 1 106 ? -8.996 21.657 22.626 1.00 60.91 106 PRO A CA 1
ATOM 822 C C . PRO A 1 106 ? -7.792 20.863 22.125 1.00 60.91 106 PRO A C 1
ATOM 824 O O . PRO A 1 106 ? -7.803 20.280 21.039 1.00 60.91 106 PRO A O 1
ATOM 827 N N . VAL A 1 107 ? -6.726 20.867 22.926 1.00 63.28 107 VAL A N 1
ATOM 828 C CA . VAL A 1 107 ? -5.525 20.064 22.694 1.00 63.28 107 VAL A CA 1
ATOM 829 C C . VAL A 1 107 ? -5.717 18.738 23.411 1.00 63.28 107 VAL A C 1
ATOM 831 O O . VAL A 1 107 ? -5.494 18.626 24.614 1.00 63.28 107 VAL A O 1
ATOM 834 N N . PHE A 1 108 ? -6.133 17.728 22.657 1.00 66.00 108 PHE A N 1
ATOM 835 C CA . PHE A 1 108 ? -6.252 16.365 23.151 1.00 66.00 108 PHE A CA 1
ATOM 836 C C . PHE A 1 108 ? -4.898 15.653 23.041 1.00 66.00 108 PHE A C 1
ATOM 838 O O . PHE A 1 108 ? -4.380 15.476 21.933 1.00 66.00 108 PHE A O 1
ATOM 845 N N . LYS A 1 109 ? -4.287 15.245 24.162 1.00 70.75 109 LYS A N 1
ATOM 846 C CA . LYS A 1 109 ? -3.042 14.469 24.111 1.00 70.75 109 LYS A CA 1
ATOM 847 C C . LYS A 1 109 ? -3.386 12.991 24.001 1.00 70.75 109 LYS A C 1
ATOM 849 O O . LYS A 1 109 ? -4.137 12.455 24.803 1.00 70.75 109 LYS A O 1
ATOM 854 N N . LEU A 1 110 ? -2.731 12.289 23.076 1.00 65.88 110 LEU A N 1
ATOM 855 C CA . LEU A 1 110 ? -2.889 10.836 22.913 1.00 65.88 110 LEU A CA 1
ATOM 856 C C . LEU A 1 110 ? -2.585 10.037 24.194 1.00 65.88 110 LEU A C 1
ATOM 858 O O . LEU A 1 110 ? -3.022 8.900 24.324 1.00 65.88 110 LEU A O 1
ATOM 862 N N . ILE A 1 111 ? -1.849 10.611 25.150 1.00 74.50 111 ILE A N 1
ATOM 863 C CA . ILE A 1 111 ? -1.601 9.969 26.444 1.00 74.50 111 ILE A CA 1
ATOM 864 C C . ILE A 1 111 ? -2.835 9.959 27.360 1.00 74.50 111 ILE A C 1
ATOM 866 O O . ILE A 1 111 ? -2.937 9.077 28.210 1.00 74.50 111 ILE A O 1
ATOM 870 N N . ASP A 1 112 ? -3.790 10.870 27.159 1.00 69.75 112 ASP A N 1
ATOM 871 C CA . ASP A 1 112 ? -4.996 10.993 27.986 1.00 69.75 112 ASP A CA 1
ATOM 872 C C . ASP A 1 112 ? -5.989 9.848 27.706 1.00 69.75 112 ASP A C 1
ATOM 874 O O . ASP A 1 112 ? -6.659 9.373 28.624 1.00 69.75 112 ASP A O 1
ATOM 878 N N . LEU A 1 113 ? -5.975 9.289 26.485 1.00 68.25 113 LEU A N 1
ATOM 879 C CA . LEU A 1 113 ? -6.682 8.048 26.117 1.00 68.25 113 LEU A CA 1
ATOM 880 C C . LEU A 1 113 ? -6.355 6.890 27.060 1.00 68.25 113 LEU A C 1
ATOM 882 O O . LEU A 1 113 ? -7.235 6.148 27.489 1.00 68.25 113 LEU A O 1
ATOM 886 N N . LYS A 1 114 ? -5.077 6.746 27.421 1.00 69.19 114 LYS A N 1
ATOM 887 C CA . LYS A 1 114 ? -4.621 5.667 28.303 1.00 69.19 114 LYS A CA 1
ATOM 888 C C . LYS A 1 114 ? -5.250 5.760 29.693 1.00 69.19 114 LYS A C 1
ATOM 890 O O . LYS A 1 114 ? -5.358 4.746 30.374 1.00 69.19 114 LYS A O 1
ATOM 895 N N . THR A 1 115 ? -5.615 6.961 30.128 1.00 69.12 115 THR A N 1
ATOM 896 C CA . THR A 1 115 ? -6.229 7.203 31.436 1.00 69.12 115 THR A CA 1
ATOM 897 C C . THR A 1 115 ? -7.725 6.901 31.401 1.00 69.12 115 THR A C 1
ATOM 899 O O . THR A 1 115 ? -8.222 6.268 32.327 1.00 69.12 115 THR A O 1
ATOM 902 N N . ILE A 1 116 ? -8.414 7.273 30.316 1.00 65.44 116 ILE A N 1
ATOM 903 C CA . ILE A 1 116 ? -9.856 7.039 30.126 1.00 65.44 116 ILE A CA 1
ATOM 904 C C . ILE A 1 116 ? -10.167 5.534 30.096 1.00 65.44 116 ILE A C 1
ATOM 906 O O . ILE A 1 116 ? -11.014 5.062 30.845 1.00 65.44 116 ILE A O 1
ATOM 910 N N . TYR A 1 117 ? -9.398 4.755 29.332 1.00 62.19 117 TYR A N 1
ATOM 911 C CA . TYR A 1 117 ? -9.619 3.310 29.166 1.00 62.19 117 TYR A CA 1
ATOM 912 C C . TYR A 1 117 ? -8.943 2.430 30.236 1.00 62.19 117 TYR A C 1
ATOM 914 O O . TYR A 1 117 ? -8.900 1.210 30.110 1.00 62.19 117 TYR A O 1
ATOM 922 N N . ARG A 1 118 ? -8.377 3.028 31.295 1.00 61.19 118 ARG A N 1
ATOM 923 C CA . ARG A 1 118 ? -7.861 2.299 32.472 1.00 61.19 118 ARG A CA 1
ATOM 924 C C . ARG A 1 118 ? -8.884 2.154 33.597 1.00 61.19 118 ARG A C 1
ATOM 926 O O . ARG A 1 118 ? -8.615 1.423 34.545 1.00 61.19 118 ARG A O 1
ATOM 933 N N . ALA A 1 119 ? -9.999 2.876 33.516 1.00 49.47 119 ALA A N 1
ATOM 934 C CA . ALA A 1 119 ? -11.066 2.868 34.514 1.00 49.47 119 ALA A CA 1
ATOM 935 C C . ALA A 1 119 ? -12.262 1.977 34.117 1.00 49.47 119 ALA A C 1
ATOM 937 O O . ALA A 1 119 ? -13.306 2.053 34.763 1.00 49.47 119 ALA A O 1
ATOM 938 N N . SER A 1 120 ? -12.109 1.162 33.067 1.00 41.94 120 SER A N 1
ATOM 939 C CA . SER A 1 120 ? -13.098 0.200 32.561 1.00 41.94 120 SER A CA 1
ATOM 940 C C . SER A 1 120 ? -12.795 -1.213 33.045 1.00 41.94 120 SER A C 1
ATOM 942 O O . SER A 1 120 ? -11.625 -1.634 32.896 1.00 41.94 120 SER A O 1
#

Radius of gyration: 20.46 Å; Cα contacts (8 Å, |Δi|>4): 85; chains: 1; bounding box: 37×44×51 Å

pLDDT: mean 79.99, std 13.26, range [41.94, 94.94]

Mean predicted aligned error: 14.17 Å

Sequence (120 aa):
MMPGCFFCGDESGDLHEASTFMIDSRVRECALELQDTVLLAKLSAGDLKSQEAKYHTTCLINIYNRTQKHVPKTEEERQESVVHGLVLAELVDYVDASRSENDAVPVFKLIDLKTIYRAS

Solvent-accessible surface area (backbone atoms only — not comparable to full-atom values): 7159 Å² total; per-residue (Å²): 138,78,89,19,19,69,81,86,57,53,65,77,74,75,68,43,71,46,85,51,72,69,57,39,58,53,51,52,52,39,25,59,78,63,62,35,62,68,58,46,58,60,51,70,80,41,54,43,55,83,62,68,29,30,28,37,69,66,58,56,51,50,50,56,54,48,37,64,68,66,50,81,71,50,72,65,58,51,50,49,54,51,51,54,52,50,55,50,50,53,50,50,51,50,52,56,54,52,47,76,78,39,104,53,87,73,81,81,56,81,70,54,55,63,58,64,69,64,79,112

Secondary structure (DSSP, 8-state):
---S-TTT----S--EE---HHHHHHHHHHHHHTT-HHHHHHHTT--TTTTT-EE-HHHHHHHHHHHHHHS---HHHHHHHHHHHHHHHHHHHHHHHHHHH-SS-----HHHHHHHTT--

Organism: Dreissena polymorpha (NCBI:txid45954)

Foldseek 3Di:
DQCPALQPSDNDDDKDWPPDPVLQVVLCVLCVLVVVVVSVVSCVVDTSVVVRHIHDPVRSVVSVVVSVVSDPDDPVNVVVVVVVVVVVVVVVVVLVVVVVPDPDNDDDDPVVVVVVVVVD

=== Feature glossary ===
Annotated list of the representations used here:

Nearest PDB structures. The Foldseek neighbor list gives the closest experimentally determined structures in the PDB, ranked by structural alignment. TM-score near 1 means near-identical fold; near 0.3 means only rough topology 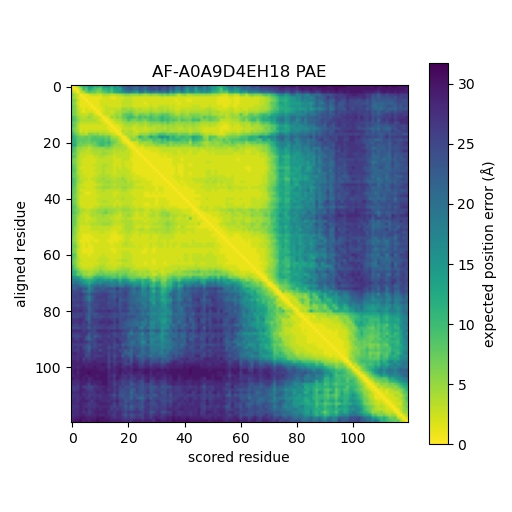match. This is how one finds what a novel AlphaFold prediction most resembles in the solved-structure universe.

Foldseek 3Di. Foldseek's 3Di representation compresses backbone geometry into a per-residue letter drawn from a learned twenty-state alphabet. It captures the tertiary interaction pattern around each residue — which residues are packed against it in space, regardless of where they are in sequence.

Radius of gyration, Cα contacts, bounding box. Radius of gyration (Rg) is the root-mean-square distance of Cα atoms from their centroid — a single number for overall size and compactness. A globular domain of N residues has Rg ≈ 2.2·N^0.38 Å; an extended or disordered chain has a much larger Rg. The Cα contact count is the number of residue pairs whose Cα atoms are within 8 Å and are more than four positions apart in sequence — a standard proxy for tertiary packing density. The bounding box is the smallest axis-aligned box enclosing all Cα atoms.

InterPro / GO / CATH / organism. The annotation block draws on four external resources. InterPro: which protein families and domains the sequence belongs to. GO: standardized terms for what the protein does, what process it participates in, and where in the cell it acts. CATH: which structural fold it has in the CATH hierarchy. Organism: the species of origin.

mmCIF coordinates. The mmCIF block holds the 3D Cartesian coordinates of each backbone atom (N, Cα, C, O) in ångströms. mmCIF is the PDB's canonical archive format — a tagged-loop text representation of the atomic model.

pLDDT. pLDDT is the predicted lDDT-Cα score: AlphaFold's confidence that the local environment of each residue (all inter-atomic distances within 15 Å) is correctly placed. It is a per-residue number between 0 and 100, with higher meaning more reliable.

Backbone torsions (φ/ψ). φ (phi) and ψ (psi) are the two rotatable backbone dihedrals per residue: φ is the C(i-1)–N–Cα–C torsion, ψ is the N–Cα–C–N(i+1) torsion, both in degrees on (−180°, 180°]. α-helical residues cluster near (−60°, −45°); β-strand residues near (−120°, +130°). A Ramachandran plot is simply a scatter of (φ, ψ) for every residue.

B-factor. For experimental (PDB) structures, the B-factor (temperature factor) quantifies the positional spread of each atom in the crystal — a combination of thermal vibration and static disorder — in units of Å². High B-factors mark flexible loops or poorly resolved regions; low B-factors mark the rigid, well-ordered core.

Secondary structure (3-state, P-SEA). SS3 is a coarse helix/strand/coil call (letters a/b/c) made by the P-SEA algorithm from inter-Cα distances and dihedrals. It is less detailed than DSSP but needs only Cα positions.

Predicted aligned error. Predicted aligned error is AlphaFold's pairwise confidence. Unlike pLDDT (per-residue), PAE is pe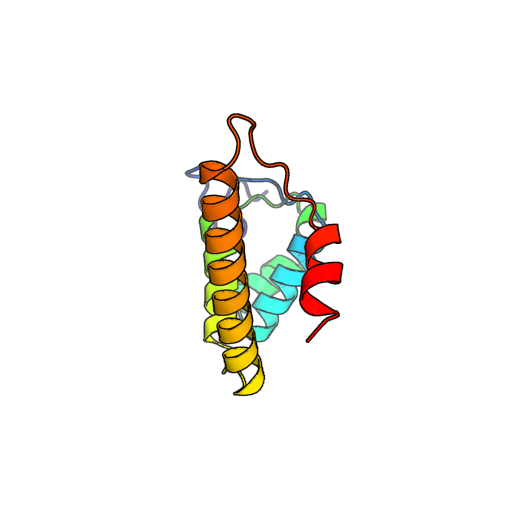r-residue-pair and captures whether two parts of the structure are correctly placed relative to each other. Units are ångströms of expected positional error.

Solvent-accessible surface area. Solvent-accessible surface area (SASA) is the area in Å² traced out by the centre of a 1.4 Å probe sphere (a water molecule) rolled over the protein's van der Waals surface (Shrake–Rupley / Lee–Richards construction). Buried residues have near-zero SASA; fully exposed residues can exceed 200 Å². The total SASA scales roughly with the number of surface residues.

Secondary structure (8-state, DSSP). The SS8 string is DSSP's per-residue secondary-structure call. α-helix (H) means an i→i+4 H-bond ladder; β-strand (E) means the residue participates in a β-sheet; 3₁₀ (G) and π (I) are tighter and wider helices; T/S are turns/bends; '-' is loop.

Rendered structure images. Structure images are PyMOL renders from six orthogonal camera directions. Cartoon representation draws helices as coils and strands as arrows; sticks shows the backbone as bonds; surface shows the solvent-excluded envelope. Rainbow coloring maps sequence position to hue (blue→red, N→C); chain coloring assigns a distinct color per polypeptide.

Sequence. The amino-acid sequence is the protein's primary structure: the linear order of residues from the N-terminus to the C-terminus, written in one-letter code. Everything else here — the 3D coordinates, the secondary structure, the domain annotations — is ultimately a consequence of this string.

Contact-map, Ramachandran, and PAE plots. Three diagnostic plots accompany the record. The Cα contact map visualizes the tertiary structure as a 2D adjacency matrix (8 Å cutoff, sequence-local contacts suppressed). The Ramachandran plot shows the distribution of backbone (φ, ψ) torsions, with points in the α and β basins reflecting secondary structure content. The PAE plot shows AlphaFold's inter-residue confidence as a color matrix.